Protein AF-A0A7L3C4M0-F1 (afdb_monomer)

Radius of gyration: 15.62 Å; Cα contacts (8 Å, |Δi|>4): 278; chains: 1; bounding box: 47×33×35 Å

Mean predicted aligned error: 4.64 Å

Secondary structure (DSSP, 8-state):
---TT---EEEE---GGGHHHHHHHHHHHHHH-HHHHHT-SEEEEETHHHHHHHHHHHT--HHHHHHHHHHHHHHHHSSTTGGGSTT--HHHHHHHHHHHHS-TTHHHHHTTTEEEEEE-TTT--EEEE---SSHHHHHHHHHHHH--TTTS-SSPPPSTT-

InterPro domains:
  IPR002641 Patatin-like phospholipase domain [PF01734] (10-157)
  IPR002641 Patatin-like phospholipase domain [PS51635] (10-162)
  IPR016035 Acyl transferase/acyl hydrolase/lysophospholipase [SSF52151] (7-158)
  IPR033562 Patatin-like phospholipase domain-containing protein [PTHR12406] (6-162)

Sequence (162 aa):
MFPPDSTWNISFAGCGFLGVYHIGVASCLQEHAPFLVANARKIYGASAGALAATALVSGACLVEAGVSIIEVSKEARKRFLGPLHPSFNLVKTIRMGLSKALPENGHEVAAGRLGISLTRVSDGENVILSDFNSKEELIQACVCSTFIPVYCGLIPPTLRGV

pLDDT: mean 89.41, std 8.88, range [55.75, 98.5]

Foldseek 3Di:
DDDPPDEAEAEFEADQLCLLVLLVVLVCCCPPPVVCLVRHQAYEYFASRLLSSLCSQLVFDSVLSSVLSVVLQCQQCVDPNRLLPPPNASLVSLLVSLVVGGDFCSQVSQASHYWYWAQDPVPRDIDTDRHDPGSVLSSLSNSRRNDDDSSNYPDGRDHPND

Organism: Pelecanoides urinatrix (NCBI:txid37079)

Nearest PDB structures (foldseek):
  6aun-assembly1_A  TM=6.733E-01  e=1.537E-02  Cricetulus griseus
  4akf-assembly1_A-2  TM=5.151E-01  e=2.712E-02  Legionella pneumophila
  2c2n-assembly1_A  TM=5.567E-01  e=4.148E-01  Homo sapiens
  8csr-assembly1_8  TM=5.315E-01  e=4.919E-01  Homo sapiens
  2c2n-assembly2_B  TM=6.045E-01  e=2.282E+00  Homo sapiens

Structure (mmCIF, N/CA/C/O backbone):
data_AF-A0A7L3C4M0-F1
#
_entry.id   AF-A0A7L3C4M0-F1
#
loop_
_atom_site.group_PDB
_atom_site.id
_atom_site.type_symbol
_atom_site.label_atom_id
_atom_site.label_alt_id
_atom_site.label_comp_id
_atom_site.label_asym_id
_atom_site.label_entity_id
_atom_site.label_seq_id
_atom_site.pdbx_PDB_ins_code
_atom_site.Cartn_x
_atom_site.Cartn_y
_atom_site.Cartn_z
_atom_site.occupancy
_atom_site.B_iso_or_e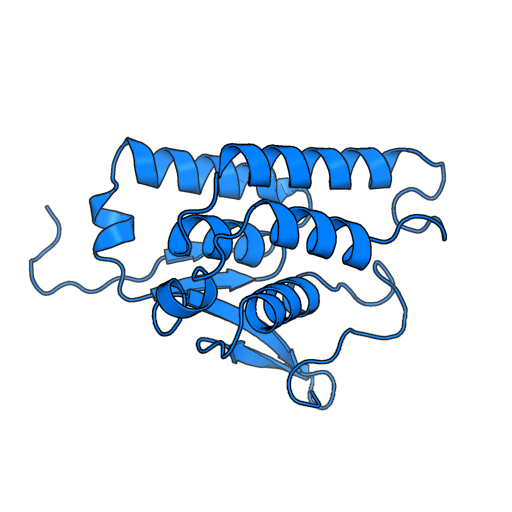quiv
_atom_site.auth_seq_id
_atom_site.auth_comp_id
_atom_site.auth_asym_id
_atom_site.auth_atom_id
_atom_site.pdbx_PDB_model_num
ATOM 1 N N . MET A 1 1 ? -24.872 10.060 10.301 1.00 57.75 1 MET A N 1
ATOM 2 C CA . MET A 1 1 ? -24.217 9.000 11.097 1.00 57.75 1 MET A CA 1
ATOM 3 C C . MET A 1 1 ? -24.504 7.683 10.395 1.00 57.75 1 MET A C 1
ATOM 5 O O . MET A 1 1 ? -25.654 7.482 10.025 1.00 57.75 1 MET A O 1
ATOM 9 N N . PHE A 1 2 ? -23.488 6.869 10.093 1.00 60.31 2 PHE A N 1
ATOM 10 C CA . PHE A 1 2 ? -23.701 5.571 9.437 1.00 60.31 2 PHE A CA 1
ATOM 11 C C . PHE A 1 2 ? -24.508 4.643 10.359 1.00 60.31 2 PHE A C 1
ATOM 13 O O . PHE A 1 2 ? -24.369 4.768 11.580 1.00 60.31 2 PHE A O 1
ATOM 20 N N . PRO A 1 3 ? -25.356 3.749 9.818 1.00 67.25 3 PRO A N 1
ATOM 21 C CA . PRO A 1 3 ? -26.058 2.756 10.624 1.00 67.25 3 PRO A CA 1
ATOM 22 C C . PRO A 1 3 ? -25.066 1.963 11.497 1.00 67.25 3 PRO A C 1
ATOM 24 O O . PRO A 1 3 ? -24.019 1.573 10.970 1.00 67.25 3 PRO A O 1
ATOM 27 N N . PRO A 1 4 ? -25.379 1.690 12.779 1.00 61.19 4 PRO A N 1
ATOM 28 C CA . PRO A 1 4 ? -24.495 0.967 13.704 1.00 61.19 4 PRO A CA 1
ATOM 29 C C . PRO A 1 4 ? -23.994 -0.387 13.179 1.00 61.19 4 PRO A C 1
ATOM 31 O O . PRO A 1 4 ? -22.887 -0.795 13.511 1.00 61.19 4 PRO A O 1
ATOM 34 N N . ASP A 1 5 ? -24.773 -1.034 12.307 1.00 71.62 5 ASP A N 1
ATOM 35 C CA . ASP A 1 5 ? -24.483 -2.365 11.757 1.00 71.62 5 ASP A CA 1
ATOM 36 C C . ASP A 1 5 ? -23.881 -2.330 10.341 1.00 71.62 5 ASP A C 1
ATOM 38 O O . ASP A 1 5 ? -23.607 -3.370 9.736 1.00 71.62 5 ASP A O 1
ATOM 42 N N . SER A 1 6 ? -23.688 -1.138 9.768 1.00 70.00 6 SER A N 1
ATOM 43 C CA . SER A 1 6 ? -23.091 -1.017 8.438 1.00 70.00 6 SER A CA 1
ATOM 44 C C . SER A 1 6 ? -21.578 -1.209 8.518 1.00 70.00 6 SER A C 1
ATOM 46 O O . SER A 1 6 ? -20.875 -0.475 9.205 1.00 70.00 6 SER A O 1
ATOM 48 N N . THR A 1 7 ? -21.067 -2.210 7.801 1.00 84.88 7 THR A N 1
ATOM 49 C CA . THR A 1 7 ? -19.623 -2.419 7.648 1.00 84.88 7 THR A CA 1
ATOM 50 C C . THR A 1 7 ? -19.171 -1.866 6.306 1.00 84.88 7 THR A C 1
ATOM 52 O O . THR A 1 7 ? -19.853 -2.027 5.293 1.00 84.88 7 THR A O 1
ATOM 55 N N . TRP A 1 8 ? -18.011 -1.217 6.282 1.00 94.25 8 TRP A N 1
ATOM 56 C CA . TRP A 1 8 ? -17.407 -0.723 5.050 1.00 94.25 8 TRP A CA 1
ATOM 57 C C . TRP A 1 8 ? -15.922 -1.048 4.998 1.00 94.25 8 TRP A C 1
ATOM 59 O O . TRP A 1 8 ? -15.284 -1.373 6.001 1.00 94.25 8 TRP A O 1
ATOM 69 N N . ASN A 1 9 ? -15.381 -0.943 3.791 1.00 96.19 9 ASN A N 1
ATOM 70 C CA . ASN A 1 9 ? -13.957 -1.023 3.530 1.00 96.19 9 ASN A CA 1
ATOM 71 C C . ASN A 1 9 ? -13.516 0.248 2.808 1.00 96.19 9 ASN A C 1
ATOM 73 O O . ASN A 1 9 ? -14.303 0.861 2.086 1.00 96.19 9 ASN A O 1
ATOM 77 N N . ILE A 1 10 ? -12.249 0.609 2.970 1.00 97.44 10 ILE A N 1
ATOM 78 C CA . ILE A 1 10 ? -11.604 1.669 2.190 1.00 97.44 10 ILE A CA 1
ATOM 79 C C . ILE A 1 10 ? -10.641 0.990 1.221 1.00 97.44 10 ILE A C 1
ATOM 81 O O . ILE A 1 10 ? -9.984 0.022 1.592 1.00 97.44 10 ILE A O 1
ATOM 85 N N . SER A 1 11 ? -10.556 1.460 -0.021 1.00 97.44 11 SER A N 1
ATOM 86 C CA . SER A 1 11 ? -9.610 0.922 -1.000 1.00 97.44 11 SER A CA 1
ATOM 87 C C . SER A 1 11 ? -8.891 2.050 -1.726 1.00 97.44 11 SER A C 1
ATOM 89 O O . SER A 1 11 ? -9.530 2.960 -2.256 1.00 97.44 11 SER A O 1
ATOM 91 N N . PHE A 1 12 ? -7.563 1.980 -1.747 1.00 97.69 12 PHE A N 1
ATOM 92 C CA . PHE A 1 12 ? -6.692 2.902 -2.465 1.00 97.69 12 PHE A CA 1
ATOM 93 C C . PHE A 1 12 ? -6.167 2.227 -3.737 1.00 97.69 12 PHE A C 1
ATOM 95 O O . PHE A 1 12 ? -5.423 1.246 -3.686 1.00 97.69 12 PHE A O 1
ATOM 102 N N . ALA A 1 13 ? -6.564 2.748 -4.896 1.00 97.00 13 ALA A N 1
ATOM 103 C CA . ALA A 1 13 ? -6.174 2.193 -6.186 1.00 97.00 13 ALA A CA 1
ATOM 104 C C . ALA A 1 13 ? -4.674 2.387 -6.491 1.00 97.00 13 ALA A C 1
ATOM 106 O O . ALA A 1 13 ? -3.974 3.193 -5.881 1.00 97.00 13 ALA A O 1
ATOM 107 N N . GLY A 1 14 ? -4.169 1.654 -7.484 1.00 94.75 14 GLY A N 1
ATOM 108 C CA . GLY A 1 14 ? -2.841 1.915 -8.033 1.00 94.75 14 GLY A CA 1
ATOM 109 C C . GLY A 1 14 ? -2.825 3.205 -8.851 1.00 94.75 14 GLY A C 1
ATOM 110 O O . GLY A 1 14 ? -3.689 3.409 -9.698 1.00 94.75 14 GLY A O 1
ATOM 111 N N . CYS A 1 15 ? -1.840 4.075 -8.613 1.00 92.31 15 CYS A N 1
ATOM 112 C CA . CYS A 1 15 ? -1.761 5.374 -9.296 1.00 92.31 15 CYS A CA 1
ATOM 113 C C . CYS A 1 15 ? -0.326 5.889 -9.546 1.00 92.31 15 CYS A C 1
ATOM 115 O O . CYS A 1 15 ? -0.131 7.039 -9.945 1.00 92.31 15 CYS A O 1
ATOM 117 N N . GLY A 1 16 ? 0.697 5.055 -9.325 1.00 89.06 16 GLY A N 1
ATOM 118 C CA . GLY A 1 16 ? 2.100 5.424 -9.538 1.00 89.06 16 GLY A CA 1
ATOM 119 C C . GLY A 1 16 ? 2.498 6.695 -8.776 1.00 89.06 16 GLY A C 1
ATOM 120 O O . GLY A 1 16 ? 2.274 6.814 -7.573 1.00 89.06 16 GLY A O 1
ATOM 121 N N . PHE A 1 17 ? 3.067 7.678 -9.475 1.00 84.88 17 PHE A N 1
ATOM 122 C CA . PHE A 1 17 ? 3.512 8.935 -8.858 1.00 84.88 17 PHE A CA 1
ATOM 123 C C . PHE A 1 17 ? 2.376 9.833 -8.347 1.00 84.88 17 PHE A C 1
ATOM 125 O O . PHE A 1 17 ? 2.637 10.748 -7.567 1.00 84.88 17 PHE A O 1
ATOM 132 N N . LEU A 1 18 ? 1.117 9.560 -8.714 1.00 88.25 18 LEU A N 1
ATOM 133 C CA . LEU A 1 18 ? -0.041 10.224 -8.107 1.00 88.25 18 LEU A CA 1
ATOM 134 C C . LEU A 1 18 ? -0.321 9.723 -6.682 1.00 88.25 18 LEU A C 1
ATOM 136 O O . LEU A 1 18 ? -1.274 10.1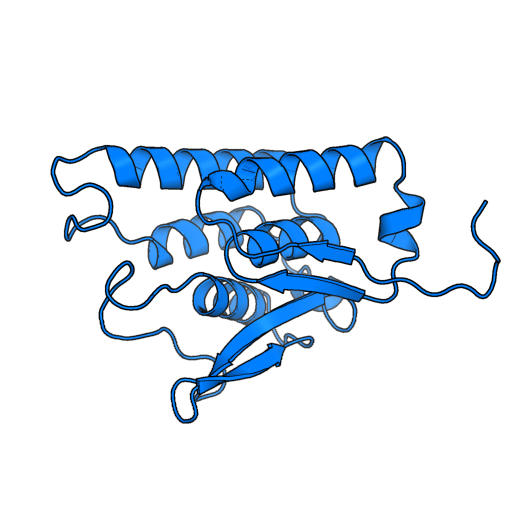80 -6.062 1.00 88.25 18 LEU A O 1
ATOM 140 N N . GLY A 1 19 ? 0.524 8.852 -6.115 1.00 89.56 19 GLY A N 1
ATOM 141 C CA . GLY A 1 19 ? 0.410 8.390 -4.729 1.00 89.56 19 GLY A CA 1
ATOM 142 C C . GLY A 1 19 ? 0.331 9.519 -3.696 1.00 89.56 19 GLY A C 1
ATOM 143 O O . GLY A 1 19 ? -0.304 9.347 -2.660 1.00 89.56 19 GLY A O 1
ATOM 144 N N . VAL A 1 20 ? 0.880 10.704 -3.996 1.00 90.50 20 VAL A N 1
ATOM 145 C CA . VAL A 1 20 ? 0.725 11.902 -3.150 1.00 90.50 20 VAL A CA 1
ATOM 146 C C . VAL A 1 20 ? -0.745 12.309 -2.972 1.00 90.50 20 VAL A C 1
ATOM 148 O O . VAL A 1 20 ? -1.127 12.778 -1.905 1.00 90.50 20 VAL A O 1
ATOM 151 N N . TYR A 1 21 ? -1.594 12.061 -3.974 1.00 93.50 21 TYR A N 1
ATOM 152 C CA . TYR A 1 21 ? -3.035 12.271 -3.869 1.00 93.50 21 TYR A CA 1
ATOM 153 C C . TYR A 1 21 ? -3.656 11.320 -2.840 1.00 93.50 21 TYR A C 1
ATOM 155 O O . TYR A 1 21 ? -4.444 11.754 -2.005 1.00 93.50 21 TYR A O 1
ATOM 163 N N . HIS A 1 22 ? -3.259 10.042 -2.833 1.00 95.69 22 HIS A N 1
ATOM 164 C CA . HIS A 1 22 ? -3.726 9.091 -1.820 1.00 95.69 22 HIS A CA 1
ATOM 165 C C . HIS A 1 22 ? -3.250 9.443 -0.413 1.00 95.69 22 HIS A C 1
ATOM 167 O O . HIS A 1 22 ? -4.027 9.278 0.523 1.00 95.69 22 HIS A O 1
ATOM 173 N N . ILE A 1 23 ? -2.038 9.985 -0.262 1.00 93.88 23 ILE A N 1
ATOM 174 C CA . ILE A 1 23 ? -1.582 10.536 1.021 1.00 93.88 23 ILE A CA 1
ATOM 175 C C . ILE A 1 23 ? -2.477 11.698 1.458 1.00 93.88 23 ILE A C 1
ATOM 177 O O . ILE A 1 23 ? -2.952 11.688 2.587 1.00 93.88 23 ILE A O 1
ATOM 181 N N . GLY A 1 24 ? -2.786 12.644 0.565 1.00 95.06 24 GLY A N 1
ATOM 182 C CA . GLY A 1 24 ? -3.698 13.750 0.875 1.00 95.06 24 GLY A CA 1
ATOM 183 C C . GLY A 1 24 ? -5.099 13.279 1.281 1.00 95.06 24 GLY A C 1
ATOM 184 O O . GLY A 1 24 ? -5.650 13.764 2.267 1.00 95.06 24 GLY A O 1
ATOM 185 N N . VAL A 1 25 ? -5.656 12.286 0.578 1.00 95.94 25 VAL A N 1
ATOM 186 C CA . VAL A 1 25 ? -6.941 11.662 0.942 1.00 95.94 25 VAL A CA 1
ATOM 187 C C . VAL A 1 25 ? -6.856 10.985 2.311 1.00 95.94 25 VAL A C 1
ATOM 189 O O . VAL A 1 25 ? -7.741 11.184 3.138 1.00 95.94 25 VAL A O 1
ATOM 192 N N . ALA A 1 26 ? -5.797 10.216 2.577 1.00 95.69 26 ALA A N 1
ATOM 193 C CA . ALA A 1 26 ? -5.593 9.549 3.860 1.00 95.69 26 ALA A CA 1
ATOM 194 C C . ALA A 1 26 ? -5.465 10.557 5.015 1.00 95.69 26 ALA A C 1
ATOM 196 O O . ALA A 1 26 ? -6.101 10.370 6.051 1.00 95.69 26 ALA A O 1
ATOM 197 N N . SER A 1 27 ? -4.718 11.648 4.820 1.00 94.50 27 SER A N 1
ATOM 198 C CA . SER A 1 27 ? -4.585 12.731 5.800 1.00 94.50 27 SER A CA 1
ATOM 199 C C . SER A 1 27 ? -5.924 13.417 6.064 1.00 94.50 27 SER A C 1
ATOM 201 O O . SER A 1 27 ? -6.311 13.562 7.217 1.00 94.50 27 SER A O 1
ATOM 203 N N . CYS A 1 28 ? -6.676 13.750 5.011 1.00 96.19 28 CYS A N 1
ATOM 204 C CA . CYS A 1 28 ? -8.008 14.348 5.121 1.00 96.19 28 CYS A CA 1
ATOM 205 C C . CYS A 1 28 ? -8.983 13.441 5.891 1.00 96.19 28 CYS A C 1
ATOM 207 O O . CYS A 1 28 ? -9.696 13.905 6.781 1.00 96.19 28 CYS A O 1
ATOM 209 N N . LEU A 1 29 ? -8.983 12.135 5.603 1.00 95.38 29 LEU A N 1
ATOM 210 C CA . LEU A 1 29 ? -9.794 11.165 6.340 1.00 95.38 29 LEU A CA 1
ATOM 211 C C . LEU A 1 29 ? -9.382 11.084 7.812 1.00 95.38 29 LEU A C 1
ATOM 213 O O . LEU A 1 29 ? -10.250 11.062 8.678 1.00 95.38 29 LEU A O 1
ATOM 217 N N . GLN A 1 30 ? -8.082 11.051 8.104 1.00 93.94 30 GLN A N 1
ATOM 218 C CA . GLN A 1 30 ? -7.579 10.974 9.474 1.00 93.94 30 GLN A CA 1
ATOM 219 C C . GLN A 1 30 ? -7.888 12.245 10.281 1.00 93.94 30 GLN A C 1
ATOM 221 O O . GLN A 1 30 ? -8.197 12.147 11.466 1.00 93.94 30 GLN A O 1
ATOM 226 N N . GLU A 1 31 ? -7.842 13.416 9.647 1.00 95.56 31 GLU A N 1
ATOM 227 C CA . GLU A 1 31 ? -8.088 14.708 10.293 1.00 95.56 31 GLU A CA 1
ATOM 228 C C . GLU A 1 31 ? -9.583 14.995 10.481 1.00 95.56 31 GLU A C 1
ATOM 230 O O . GLU A 1 31 ? -10.021 15.351 11.574 1.00 95.56 31 GLU A O 1
ATOM 235 N N . HIS A 1 32 ? -10.386 14.819 9.430 1.00 97.00 32 HIS A N 1
ATOM 236 C CA . HIS A 1 32 ? -11.777 15.279 9.422 1.00 97.00 32 HIS A CA 1
ATOM 237 C C . HIS A 1 32 ? -12.801 14.174 9.688 1.00 97.00 32 HIS A C 1
ATOM 239 O O . HIS A 1 32 ? -13.928 14.463 10.092 1.00 97.00 32 HIS A O 1
ATOM 245 N N . ALA A 1 33 ? -12.445 12.908 9.463 1.00 94.94 33 ALA A N 1
ATOM 246 C CA . ALA A 1 33 ? -13.354 11.780 9.651 1.00 94.94 33 ALA A CA 1
ATOM 247 C C . ALA A 1 33 ? -12.640 10.515 10.170 1.00 94.94 33 ALA A C 1
ATOM 249 O O . ALA A 1 33 ? -12.818 9.435 9.595 1.00 94.94 33 ALA A O 1
ATOM 250 N N . PRO A 1 34 ? -11.867 10.592 11.274 1.00 94.12 34 PRO A N 1
ATOM 251 C CA . PRO A 1 34 ? -11.059 9.467 11.760 1.00 94.12 34 PRO A CA 1
ATOM 252 C C . PRO A 1 34 ? -11.890 8.212 12.054 1.00 94.12 34 PRO A C 1
ATOM 254 O O . PRO A 1 34 ? -11.402 7.095 11.898 1.00 94.12 34 PRO A O 1
ATOM 257 N N . PHE A 1 35 ? -13.169 8.376 12.409 1.00 92.56 35 PHE A N 1
ATOM 258 C CA . PHE A 1 35 ? -14.106 7.272 12.623 1.00 92.56 35 PHE A CA 1
ATOM 259 C C . PHE A 1 35 ? -14.314 6.403 11.369 1.00 92.56 35 PHE A C 1
ATOM 261 O O . PHE A 1 35 ? -14.565 5.208 11.503 1.00 92.56 35 PHE A O 1
ATOM 268 N N . LEU A 1 36 ? -14.184 6.961 10.155 1.00 93.38 36 LEU A N 1
ATOM 269 C CA . LEU A 1 36 ? -14.277 6.191 8.909 1.00 93.38 36 LEU A CA 1
ATOM 270 C C . LEU A 1 36 ? -13.127 5.199 8.777 1.00 93.38 36 LEU A C 1
ATOM 272 O O . LEU A 1 36 ? -13.334 4.082 8.313 1.00 93.38 36 LEU A O 1
ATOM 276 N N . VAL A 1 37 ? -11.929 5.605 9.192 1.00 94.12 37 VAL A N 1
ATOM 277 C CA . VAL A 1 37 ? -10.7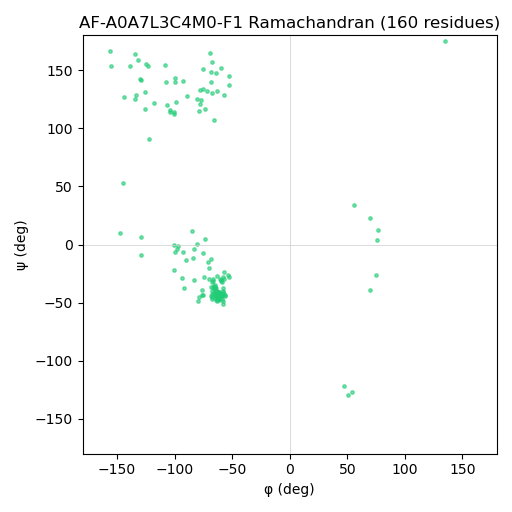18 4.779 9.154 1.00 94.12 37 VAL A CA 1
ATOM 278 C C . VAL A 1 37 ? -10.711 3.799 10.327 1.00 94.12 37 VAL A C 1
ATOM 280 O O . VAL A 1 37 ? -10.438 2.613 10.146 1.00 94.12 37 VAL A O 1
ATOM 283 N N . ALA A 1 38 ? -11.047 4.278 11.528 1.00 92.56 38 ALA A N 1
ATOM 284 C CA . ALA A 1 38 ? -11.066 3.474 12.745 1.00 92.56 38 ALA A CA 1
ATOM 285 C C . ALA A 1 38 ? -12.071 2.315 12.660 1.00 92.56 38 ALA A C 1
ATOM 287 O O . ALA A 1 38 ? -11.732 1.201 13.052 1.00 92.56 38 ALA A O 1
ATOM 288 N N . ASN A 1 39 ? -13.255 2.565 12.089 1.00 92.31 39 ASN A N 1
ATOM 289 C CA . ASN A 1 39 ? -14.342 1.585 12.015 1.00 92.31 39 ASN A CA 1
ATOM 290 C C . ASN A 1 39 ? -14.402 0.831 10.674 1.00 92.31 39 ASN A C 1
ATOM 292 O O . ASN A 1 39 ? -15.257 -0.037 10.503 1.00 92.31 39 ASN A O 1
ATOM 296 N N . ALA A 1 40 ? -13.514 1.131 9.716 1.00 94.56 40 ALA A N 1
ATOM 297 C CA . ALA A 1 40 ? -13.410 0.335 8.496 1.00 94.56 40 ALA A CA 1
ATOM 298 C C . ALA A 1 40 ? -12.985 -1.097 8.841 1.00 94.56 40 ALA A C 1
ATOM 300 O O . ALA A 1 40 ? -12.003 -1.311 9.557 1.00 94.56 40 ALA A O 1
ATOM 301 N N . ARG A 1 41 ? -13.691 -2.084 8.279 1.00 94.69 41 ARG A N 1
ATOM 302 C CA . ARG A 1 41 ? -13.385 -3.504 8.486 1.00 94.69 41 ARG A CA 1
ATOM 303 C C . ARG A 1 41 ? -12.006 -3.844 7.933 1.00 94.69 41 ARG A 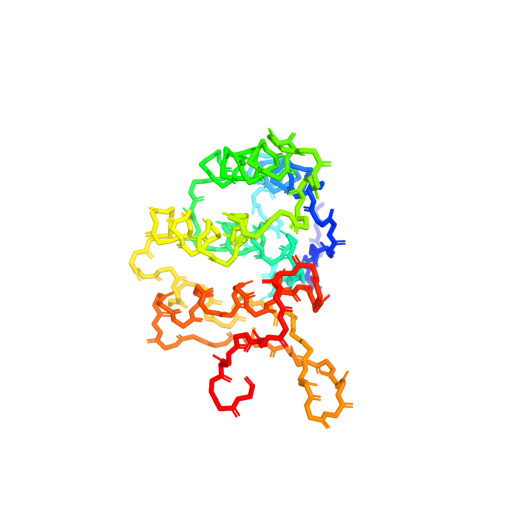C 1
ATOM 305 O O . ARG A 1 41 ? -11.215 -4.481 8.621 1.00 94.69 41 ARG A O 1
ATOM 312 N N . LYS A 1 42 ? -11.738 -3.426 6.694 1.00 96.75 42 LYS A N 1
ATOM 313 C CA . LYS A 1 42 ? -10.422 -3.501 6.065 1.00 96.75 42 LYS A CA 1
ATOM 314 C C . LYS A 1 42 ? -10.113 -2.241 5.270 1.00 96.75 42 LYS A C 1
ATOM 316 O O . LYS A 1 42 ? -11.005 -1.566 4.748 1.00 96.75 42 LYS A O 1
ATOM 321 N N . ILE A 1 43 ? -8.823 -1.969 5.146 1.00 98.31 43 ILE A N 1
ATOM 322 C CA . ILE A 1 43 ? -8.267 -0.952 4.266 1.00 98.31 43 ILE A CA 1
ATOM 323 C C . ILE A 1 43 ? -7.381 -1.675 3.259 1.00 98.31 43 ILE A C 1
ATOM 325 O O . ILE A 1 43 ? -6.462 -2.396 3.635 1.00 98.31 43 ILE A O 1
ATOM 329 N N . TYR A 1 44 ? -7.681 -1.512 1.978 1.00 98.50 44 TYR A N 1
ATOM 330 C CA . TYR A 1 44 ? -6.978 -2.175 0.890 1.00 98.50 44 TYR A CA 1
ATOM 331 C C . TYR A 1 44 ? -6.119 -1.195 0.105 1.00 98.50 44 TYR A C 1
ATOM 333 O O . TYR A 1 44 ? -6.432 -0.004 0.021 1.00 98.50 44 TYR A O 1
ATOM 341 N N . GLY A 1 45 ? -5.074 -1.711 -0.534 1.00 98.19 45 GLY A N 1
ATOM 342 C CA . GLY A 1 45 ? -4.308 -0.933 -1.491 1.00 98.19 45 GLY A CA 1
ATOM 343 C C . GLY A 1 45 ? -3.578 -1.771 -2.534 1.00 98.19 45 GLY A C 1
ATOM 344 O O . GLY A 1 45 ? -3.229 -2.928 -2.298 1.00 98.19 45 GLY A O 1
ATOM 345 N N . ALA A 1 46 ? -3.335 -1.160 -3.692 1.00 97.75 46 ALA A N 1
ATOM 346 C CA . ALA A 1 46 ? -2.511 -1.708 -4.767 1.00 97.75 46 ALA A CA 1
ATOM 347 C C . ALA A 1 46 ? -1.469 -0.672 -5.209 1.00 97.75 46 ALA A C 1
ATOM 349 O O . ALA A 1 46 ? -1.786 0.516 -5.298 1.00 97.75 46 ALA A O 1
ATOM 350 N N . SER A 1 47 ? -0.240 -1.091 -5.521 1.00 95.19 47 SER A N 1
ATOM 351 C CA . SER A 1 47 ? 0.832 -0.193 -5.972 1.00 95.19 47 SER A CA 1
ATOM 352 C C . SER A 1 47 ? 1.003 1.011 -5.026 1.00 95.19 47 SER A C 1
ATOM 354 O O . SER A 1 47 ? 1.090 0.834 -3.814 1.00 95.19 47 SER A O 1
ATOM 356 N N . ALA A 1 48 ? 1.035 2.246 -5.530 1.00 93.88 48 ALA A N 1
ATOM 357 C CA . ALA A 1 48 ? 1.116 3.447 -4.693 1.00 93.88 48 ALA A CA 1
ATOM 358 C C . ALA A 1 48 ? -0.028 3.562 -3.661 1.00 93.88 48 ALA A C 1
ATOM 360 O O . ALA A 1 48 ? 0.182 4.095 -2.572 1.00 93.88 48 ALA A O 1
ATOM 361 N N . GLY A 1 49 ? -1.212 3.017 -3.958 1.00 96.94 49 GLY A N 1
ATOM 362 C CA . GLY A 1 49 ? -2.310 2.912 -3.000 1.00 96.94 49 GLY A CA 1
ATOM 363 C C . GLY A 1 49 ? -2.013 1.952 -1.848 1.00 96.94 49 GLY A C 1
ATOM 364 O O . GLY A 1 49 ? -2.429 2.219 -0.726 1.00 96.94 49 GLY A O 1
ATOM 365 N N . ALA A 1 50 ? -1.228 0.891 -2.075 1.00 96.88 50 ALA A N 1
ATOM 366 C CA . ALA A 1 50 ? -0.751 0.019 -0.999 1.00 96.88 50 ALA A CA 1
ATOM 367 C C . ALA A 1 50 ? 0.161 0.780 -0.032 1.00 96.88 50 ALA A C 1
ATOM 369 O O . ALA A 1 50 ? 0.017 0.626 1.173 1.00 96.88 50 ALA A O 1
ATOM 370 N N . LEU A 1 51 ? 1.033 1.665 -0.529 1.00 95.31 51 LEU A N 1
ATOM 371 C CA . LEU A 1 51 ? 1.880 2.500 0.333 1.00 95.31 51 LEU A CA 1
ATOM 372 C C . LEU A 1 51 ? 1.045 3.433 1.224 1.00 95.31 51 LEU A C 1
ATOM 374 O O . LEU A 1 51 ? 1.312 3.543 2.419 1.00 95.31 51 LEU A O 1
ATOM 378 N N . ALA A 1 52 ? 0.015 4.068 0.657 1.00 95.69 52 ALA A N 1
ATOM 379 C CA . ALA A 1 52 ? -0.884 4.947 1.404 1.00 95.69 52 ALA A CA 1
ATOM 380 C C . ALA A 1 52 ? -1.739 4.178 2.425 1.00 95.69 52 ALA A C 1
ATOM 382 O O . ALA A 1 52 ? -1.831 4.591 3.579 1.00 95.69 52 ALA A O 1
ATOM 383 N N . ALA A 1 53 ? -2.317 3.041 2.024 1.00 97.25 53 ALA A N 1
ATOM 384 C CA . ALA A 1 53 ? -3.089 2.168 2.906 1.00 97.25 53 ALA A CA 1
ATOM 385 C C . ALA A 1 53 ? -2.235 1.651 4.071 1.00 97.25 53 ALA A C 1
ATOM 387 O O . ALA A 1 53 ? -2.660 1.718 5.222 1.00 97.25 53 ALA A O 1
ATOM 388 N N . THR A 1 54 ? -1.013 1.200 3.778 1.00 97.00 54 THR A N 1
ATOM 389 C CA . THR A 1 54 ? -0.042 0.761 4.780 1.00 97.00 54 THR A CA 1
ATOM 390 C C . THR A 1 54 ? 0.257 1.875 5.775 1.00 97.00 54 THR A C 1
ATOM 392 O O . THR A 1 54 ? 0.118 1.649 6.973 1.00 97.00 54 THR A O 1
ATOM 395 N N . ALA A 1 55 ? 0.595 3.080 5.302 1.00 95.44 55 ALA A N 1
ATOM 396 C CA . ALA A 1 55 ? 0.905 4.199 6.188 1.00 95.44 55 ALA A CA 1
ATOM 397 C C . ALA A 1 55 ? -0.291 4.594 7.073 1.00 95.44 55 ALA A C 1
ATOM 399 O O . ALA A 1 55 ? -0.122 4.831 8.269 1.00 95.44 55 ALA A O 1
ATOM 400 N N . LEU A 1 56 ? -1.500 4.600 6.500 1.00 96.00 56 LEU A N 1
ATOM 401 C CA . LEU A 1 56 ? -2.736 4.914 7.215 1.00 96.00 56 LEU A CA 1
ATOM 402 C C . LEU A 1 56 ? -3.062 3.876 8.301 1.00 96.00 56 LEU A C 1
ATOM 404 O O . LEU A 1 56 ? -3.448 4.252 9.405 1.00 96.00 56 LEU A O 1
ATOM 408 N N . VAL A 1 57 ? -2.913 2.580 8.004 1.00 96.44 57 VAL A N 1
ATOM 409 C CA . VAL A 1 57 ? -3.233 1.498 8.951 1.00 96.44 57 VAL A CA 1
ATOM 410 C C . VAL A 1 57 ? -2.169 1.364 10.034 1.00 96.44 57 VAL A C 1
ATOM 412 O O . VAL A 1 57 ? -2.514 1.206 11.202 1.00 96.44 57 VAL A O 1
ATOM 415 N N . SER A 1 58 ? -0.885 1.429 9.673 1.00 94.56 58 SER A N 1
ATOM 416 C CA . SER A 1 58 ? 0.214 1.216 10.620 1.00 94.56 58 SER A CA 1
ATOM 417 C C . SER A 1 58 ? 0.450 2.406 11.553 1.00 94.56 58 SER A C 1
ATOM 419 O O . SER A 1 58 ? 1.306 2.319 12.427 1.00 94.56 58 SER A O 1
ATOM 421 N N . GLY A 1 59 ? -0.227 3.538 11.331 1.00 90.4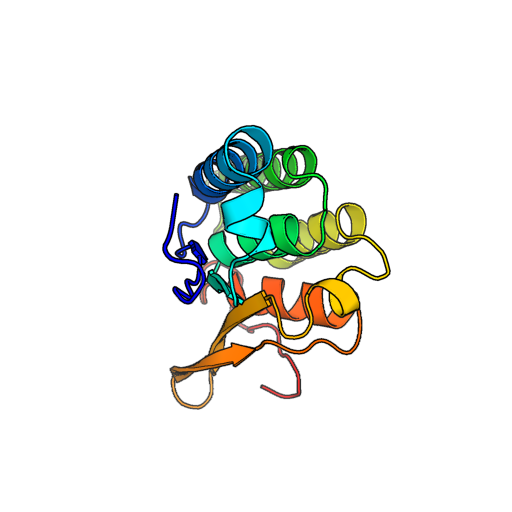4 59 GLY A N 1
ATOM 422 C CA . GLY A 1 59 ? 0.029 4.788 12.048 1.00 90.44 59 GLY A CA 1
ATOM 423 C C . GLY A 1 59 ? 1.373 5.433 11.694 1.00 90.44 59 GLY A C 1
ATOM 424 O O . GLY A 1 59 ? 1.907 6.203 12.488 1.00 90.44 59 GLY A O 1
ATOM 425 N N . ALA A 1 60 ? 1.939 5.115 10.524 1.00 91.62 60 ALA A N 1
ATOM 426 C CA . ALA A 1 60 ? 3.150 5.785 10.058 1.00 91.62 60 ALA A CA 1
ATOM 427 C C . ALA A 1 60 ? 2.861 7.258 9.738 1.00 91.62 60 ALA A C 1
ATOM 429 O O . ALA A 1 60 ? 1.731 7.641 9.422 1.00 91.62 60 ALA A O 1
ATOM 430 N N . CYS A 1 61 ? 3.898 8.094 9.767 1.00 87.50 61 CYS A N 1
ATOM 431 C CA . CYS A 1 61 ? 3.747 9.503 9.433 1.00 87.50 61 CYS A CA 1
ATOM 432 C C . CYS A 1 61 ? 3.369 9.671 7.949 1.00 87.50 61 CYS A C 1
ATOM 434 O O . CYS A 1 61 ? 4.202 9.505 7.055 1.00 87.50 61 CYS A O 1
ATOM 436 N N . LEU A 1 62 ? 2.111 10.041 7.681 1.00 85.12 62 LEU A N 1
ATOM 437 C CA . LEU A 1 62 ? 1.613 10.286 6.322 1.00 85.12 62 LEU A CA 1
ATOM 438 C C . LEU A 1 62 ? 2.408 11.389 5.606 1.00 85.12 62 LEU A C 1
ATOM 440 O O . LEU A 1 62 ? 2.618 11.307 4.397 1.00 85.12 62 LEU A O 1
ATOM 444 N N . VAL A 1 63 ? 2.917 12.381 6.345 1.00 84.56 63 VAL A N 1
ATOM 445 C CA . VAL A 1 63 ? 3.783 13.434 5.792 1.00 84.56 63 VAL A CA 1
ATOM 446 C C . VAL A 1 63 ? 5.096 12.845 5.279 1.00 84.56 63 VAL A C 1
ATOM 448 O O . VAL A 1 63 ? 5.480 13.116 4.143 1.00 84.56 63 VAL A O 1
ATOM 451 N N . GLU A 1 64 ? 5.766 11.995 6.061 1.00 83.75 64 GLU A N 1
ATOM 452 C CA . GLU A 1 64 ? 7.009 11.339 5.631 1.00 83.75 64 GLU A CA 1
ATOM 453 C C . GLU A 1 64 ? 6.780 10.392 4.448 1.00 83.75 64 GLU A C 1
ATOM 455 O O . GLU A 1 64 ? 7.599 10.336 3.524 1.00 83.75 64 GLU A O 1
ATOM 460 N N . ALA A 1 65 ? 5.639 9.697 4.424 1.00 81.19 65 ALA A N 1
ATOM 461 C CA . ALA A 1 65 ? 5.230 8.890 3.279 1.00 81.19 65 ALA A CA 1
ATOM 462 C C . ALA A 1 65 ? 5.029 9.758 2.019 1.00 81.19 65 ALA A C 1
ATOM 464 O O . ALA A 1 65 ? 5.513 9.410 0.940 1.00 81.19 65 ALA A O 1
ATOM 465 N N . GLY A 1 66 ? 4.392 10.926 2.156 1.00 82.31 66 GLY A N 1
ATOM 466 C CA . GLY A 1 66 ? 4.240 11.906 1.078 1.00 82.31 66 GLY A CA 1
ATOM 467 C C . GLY A 1 66 ? 5.578 12.433 0.555 1.00 82.31 66 GLY A C 1
ATOM 468 O O . GLY A 1 66 ? 5.802 12.446 -0.658 1.00 82.31 66 GLY A O 1
ATOM 469 N N . VAL A 1 67 ? 6.499 12.799 1.454 1.00 83.94 67 VAL A N 1
ATOM 470 C CA . VAL A 1 67 ? 7.865 13.221 1.091 1.00 83.94 67 VAL A CA 1
ATOM 471 C C . VAL A 1 67 ? 8.584 12.109 0.329 1.00 83.94 67 VAL A C 1
ATOM 473 O O . VAL A 1 67 ? 9.147 12.374 -0.733 1.00 83.94 67 VAL A O 1
ATOM 476 N N . SER A 1 68 ? 8.482 10.863 0.793 1.00 81.06 68 SER A N 1
ATOM 477 C CA . SER A 1 68 ? 9.098 9.706 0.131 1.00 81.06 68 SER A CA 1
ATOM 478 C C . SER A 1 68 ? 8.589 9.528 -1.308 1.00 81.06 68 SER A C 1
ATOM 480 O O . SER A 1 68 ? 9.379 9.318 -2.227 1.00 81.06 68 SER A O 1
ATOM 482 N N . ILE A 1 69 ? 7.281 9.684 -1.555 1.00 81.38 69 ILE A N 1
ATOM 483 C CA . ILE A 1 69 ? 6.703 9.612 -2.914 1.00 81.38 69 ILE A CA 1
ATOM 484 C C . ILE A 1 69 ? 7.232 10.747 -3.806 1.00 81.38 69 ILE A C 1
ATOM 486 O O . ILE A 1 69 ? 7.537 10.539 -4.989 1.00 81.38 69 ILE A O 1
ATOM 490 N N . ILE A 1 70 ? 7.376 11.952 -3.251 1.00 84.06 70 ILE A N 1
ATOM 491 C CA . ILE A 1 70 ? 7.938 13.104 -3.968 1.00 84.06 70 ILE A CA 1
ATOM 492 C C . ILE A 1 70 ? 9.414 12.860 -4.311 1.00 84.06 70 ILE A C 1
ATOM 494 O O . ILE A 1 70 ? 9.833 13.166 -5.429 1.00 84.06 70 ILE A O 1
ATOM 498 N N . GLU A 1 71 ? 10.199 12.293 -3.397 1.00 82.62 71 GLU A N 1
ATOM 499 C CA . GLU A 1 71 ? 11.606 11.940 -3.625 1.00 82.62 71 GLU A CA 1
ATOM 500 C C . GLU A 1 71 ? 11.759 10.885 -4.722 1.00 82.62 71 GLU A C 1
ATOM 502 O O . GLU A 1 71 ? 12.543 11.085 -5.653 1.00 82.62 71 GLU A O 1
ATOM 507 N N . VAL A 1 72 ? 10.948 9.822 -4.686 1.00 81.31 72 VAL A N 1
ATOM 508 C CA . VAL A 1 72 ? 10.895 8.808 -5.752 1.00 81.31 72 VAL A CA 1
ATOM 509 C C . VAL A 1 72 ? 10.594 9.470 -7.103 1.00 81.31 72 VAL A C 1
ATOM 511 O O . VAL A 1 72 ? 11.261 9.190 -8.099 1.00 81.31 72 VAL A O 1
ATOM 514 N N . SER A 1 73 ? 9.634 10.399 -7.135 1.00 83.19 73 SER A N 1
ATOM 515 C CA . SER A 1 73 ? 9.271 11.148 -8.345 1.00 83.19 73 SER A CA 1
ATOM 516 C C . SER A 1 73 ? 10.404 12.048 -8.849 1.00 83.19 73 SER A C 1
ATOM 518 O O . SER A 1 73 ? 10.586 12.203 -10.057 1.00 83.19 73 SER A O 1
ATOM 520 N N . LYS A 1 74 ? 11.164 12.673 -7.943 1.00 83.12 74 LYS A N 1
ATOM 521 C CA . LYS A 1 74 ? 12.326 13.502 -8.293 1.00 83.12 74 LYS A CA 1
ATOM 522 C C . LYS A 1 74 ? 13.451 12.650 -8.872 1.00 83.12 74 LYS A C 1
ATOM 524 O O . LYS A 1 74 ? 13.977 13.008 -9.922 1.00 83.12 74 LYS A O 1
ATOM 529 N N . GLU A 1 75 ? 13.779 11.524 -8.242 1.00 81.00 75 GLU A N 1
ATOM 530 C CA . GLU A 1 75 ? 14.845 10.642 -8.729 1.00 81.00 75 GLU A CA 1
ATOM 531 C C . GLU A 1 75 ? 14.473 10.019 -10.084 1.00 81.00 75 GLU A C 1
ATOM 533 O O . GLU A 1 75 ? 15.310 9.980 -10.985 1.00 81.00 75 GLU A O 1
ATOM 538 N N . ALA A 1 76 ? 13.199 9.660 -10.284 1.00 80.62 76 ALA A N 1
ATOM 539 C CA . ALA A 1 76 ? 12.692 9.177 -11.568 1.00 80.62 76 ALA A CA 1
ATOM 540 C C . ALA A 1 76 ? 12.783 10.218 -12.697 1.00 80.62 76 ALA A C 1
ATOM 542 O O . ALA A 1 76 ? 12.875 9.843 -13.857 1.00 80.62 76 ALA A O 1
ATOM 543 N N . ARG A 1 77 ? 12.756 11.523 -12.394 1.00 82.69 77 ARG A N 1
ATOM 544 C CA . ARG A 1 77 ? 12.831 12.606 -13.400 1.00 82.69 77 ARG A CA 1
ATOM 545 C C . ARG A 1 77 ? 14.230 13.193 -13.581 1.00 82.69 77 ARG A C 1
ATOM 547 O O . ARG A 1 77 ? 14.424 14.062 -14.422 1.00 82.69 77 ARG A O 1
ATOM 554 N N . LYS A 1 78 ? 15.210 12.751 -12.794 1.00 82.69 78 LYS A N 1
ATOM 555 C CA . LYS A 1 78 ? 16.539 13.376 -12.712 1.00 82.69 78 LYS A CA 1
ATOM 556 C C . LYS A 1 78 ? 17.400 13.187 -13.965 1.00 82.69 78 LYS A C 1
ATOM 558 O O . LYS A 1 78 ? 18.385 13.898 -14.137 1.00 82.69 78 LYS A O 1
ATOM 563 N N . ARG A 1 79 ? 17.092 12.198 -14.807 1.00 79.62 79 ARG A N 1
ATOM 564 C CA . ARG A 1 79 ? 17.952 11.757 -15.917 1.00 79.62 79 ARG A CA 1
ATOM 565 C C . ARG A 1 79 ? 17.152 11.644 -17.210 1.00 79.62 79 ARG A C 1
ATOM 567 O O . ARG A 1 79 ? 15.943 11.475 -17.164 1.00 79.62 79 ARG A O 1
ATOM 574 N N . PHE A 1 80 ? 17.835 11.693 -18.355 1.00 76.94 80 PHE A N 1
ATOM 575 C CA . PHE A 1 80 ? 17.209 11.701 -19.687 1.00 76.94 80 PHE A CA 1
ATOM 576 C C . PHE A 1 80 ? 16.303 10.486 -19.958 1.00 76.94 80 PHE A C 1
ATOM 578 O O . PHE A 1 80 ? 15.212 10.641 -20.490 1.00 76.94 80 PHE A O 1
ATOM 585 N N . LEU A 1 81 ? 16.713 9.289 -19.522 1.00 77.12 81 LEU A N 1
ATOM 586 C CA . LEU A 1 81 ? 15.892 8.067 -19.605 1.00 77.12 81 LEU A CA 1
ATOM 587 C C . LEU A 1 81 ? 14.845 7.964 -18.482 1.00 77.12 81 LEU A C 1
ATOM 589 O O . LEU A 1 81 ? 14.113 6.980 -18.390 1.00 77.12 81 LEU A O 1
ATOM 593 N N . GLY A 1 82 ? 14.807 8.960 -17.599 1.00 79.56 82 GLY A N 1
A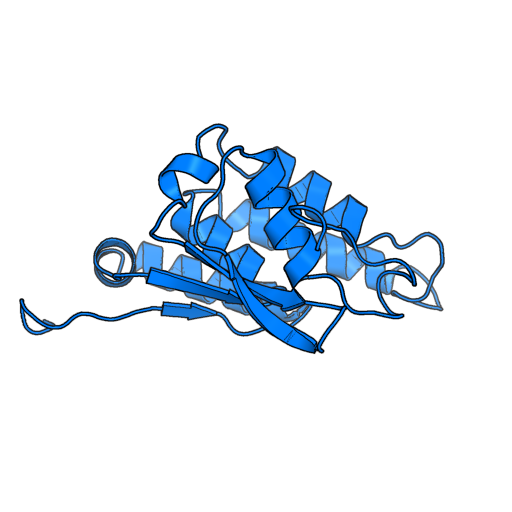TOM 594 C CA . GLY A 1 82 ? 13.956 9.025 -16.427 1.00 79.56 82 GLY A CA 1
ATOM 595 C C . GLY A 1 82 ? 13.977 7.727 -15.608 1.00 79.56 82 GLY A C 1
ATOM 596 O O . GLY A 1 82 ? 15.055 7.289 -15.196 1.00 79.56 82 GLY A O 1
ATOM 597 N N . PRO A 1 83 ? 12.820 7.083 -15.392 1.00 72.00 83 PRO A N 1
ATOM 598 C CA . PRO A 1 83 ? 12.719 5.849 -14.619 1.00 72.00 83 PRO A CA 1
ATOM 599 C C . PRO A 1 83 ? 13.307 4.620 -15.324 1.00 72.00 83 PRO A C 1
ATOM 601 O O . PRO A 1 83 ? 13.558 3.618 -14.667 1.00 72.00 83 PRO A O 1
ATOM 604 N N . LEU A 1 84 ? 13.569 4.690 -16.634 1.00 73.50 84 LEU A N 1
ATOM 605 C CA . LEU A 1 84 ? 14.261 3.631 -17.380 1.00 73.50 84 LEU A CA 1
ATOM 606 C C . LEU A 1 84 ? 15.786 3.734 -17.241 1.00 73.50 84 LEU A C 1
ATOM 608 O O . LEU A 1 84 ? 16.525 2.905 -17.771 1.00 73.50 84 LEU A O 1
ATOM 612 N N . HIS A 1 85 ? 16.286 4.768 -16.558 1.00 76.69 85 HIS A N 1
ATOM 613 C CA . HIS A 1 85 ? 17.712 4.917 -16.334 1.00 76.69 85 HIS A CA 1
ATOM 614 C C . HIS A 1 85 ? 18.232 3.803 -15.395 1.00 76.69 85 HIS A C 1
ATOM 616 O O . HIS A 1 85 ? 17.708 3.673 -14.291 1.00 76.69 85 HIS A O 1
ATOM 622 N N . PRO A 1 86 ? 19.324 3.078 -15.724 1.00 72.56 86 PRO A N 1
ATOM 623 C CA . PRO A 1 86 ? 19.801 1.916 -14.950 1.00 72.56 86 PRO A CA 1
ATOM 624 C C . PRO A 1 86 ? 20.115 2.169 -13.466 1.00 72.56 86 PRO A C 1
ATOM 626 O O . PRO A 1 86 ? 20.137 1.251 -12.655 1.00 72.56 86 PRO A O 1
ATOM 629 N N . SER A 1 87 ? 20.400 3.418 -13.097 1.00 76.56 87 SER A N 1
ATOM 630 C CA . SER A 1 87 ? 20.650 3.813 -11.704 1.00 76.56 87 SER A CA 1
ATOM 631 C C . SER A 1 87 ? 19.383 4.104 -10.894 1.00 76.56 87 SER A C 1
ATOM 633 O O . SER A 1 87 ? 19.489 4.330 -9.689 1.00 76.56 87 SER A O 1
ATOM 635 N N . PHE A 1 88 ? 18.218 4.219 -11.538 1.00 78.06 88 PHE A N 1
ATOM 636 C CA . PHE A 1 88 ? 16.953 4.400 -10.841 1.00 78.06 88 PHE A CA 1
ATOM 637 C C . PHE A 1 88 ? 16.512 3.040 -10.310 1.00 78.06 88 PHE A C 1
ATOM 639 O O . PHE A 1 88 ? 16.249 2.115 -11.070 1.00 78.06 88 PHE A O 1
ATOM 646 N N . ASN A 1 89 ? 16.459 2.907 -8.988 1.00 82.69 89 ASN A N 1
ATOM 647 C CA . ASN A 1 89 ? 16.049 1.669 -8.344 1.00 82.69 89 ASN A CA 1
ATOM 648 C C . ASN A 1 89 ? 14.852 1.949 -7.437 1.00 82.69 89 ASN A C 1
ATOM 650 O O . ASN A 1 89 ? 15.011 2.283 -6.261 1.00 82.69 89 ASN A O 1
ATOM 654 N N . LEU A 1 90 ? 13.651 1.818 -8.008 1.00 82.12 90 LEU A N 1
ATOM 655 C CA . LEU A 1 90 ? 12.398 2.059 -7.294 1.00 82.12 90 LEU A CA 1
ATOM 656 C C . LEU A 1 90 ? 12.284 1.185 -6.040 1.00 82.12 90 LEU A C 1
ATOM 658 O O . LEU A 1 90 ? 11.921 1.679 -4.975 1.00 82.12 90 LEU A O 1
ATOM 662 N N . VAL A 1 91 ? 12.650 -0.094 -6.158 1.00 86.25 91 VAL A N 1
ATOM 663 C CA . VAL A 1 91 ? 12.588 -1.071 -5.063 1.00 86.25 91 VAL A CA 1
ATOM 664 C C . VAL A 1 91 ? 13.431 -0.616 -3.873 1.00 86.25 91 VAL A C 1
ATOM 666 O O . VAL A 1 91 ? 12.958 -0.634 -2.736 1.00 86.25 91 VAL A O 1
ATOM 669 N N . LYS A 1 92 ? 14.667 -0.171 -4.123 1.00 87.06 92 LYS A N 1
ATOM 670 C CA . LYS A 1 92 ? 15.567 0.336 -3.082 1.00 87.06 92 LYS A CA 1
ATOM 671 C C . LYS A 1 92 ? 14.987 1.577 -2.409 1.00 87.06 92 LYS A C 1
ATOM 673 O O . LYS A 1 92 ? 15.004 1.654 -1.182 1.00 87.06 92 LYS A O 1
ATOM 678 N N . THR A 1 93 ? 14.464 2.522 -3.189 1.00 85.00 93 THR A N 1
ATOM 679 C CA . THR A 1 93 ? 13.905 3.770 -2.653 1.00 85.00 93 THR A CA 1
ATOM 680 C C . THR A 1 93 ? 12.666 3.512 -1.795 1.00 85.00 93 THR A C 1
ATOM 682 O O . THR A 1 93 ? 12.594 4.012 -0.675 1.00 85.00 93 THR A O 1
ATOM 685 N N . ILE A 1 94 ? 11.729 2.679 -2.267 1.00 87.00 94 ILE A N 1
ATOM 686 C CA . ILE A 1 94 ? 10.520 2.314 -1.510 1.00 87.00 94 ILE A CA 1
ATOM 687 C C . ILE A 1 94 ? 10.889 1.589 -0.217 1.00 87.00 94 ILE A C 1
ATOM 689 O O . ILE A 1 94 ? 10.393 1.954 0.847 1.00 87.00 94 ILE A O 1
ATOM 693 N N . ARG A 1 95 ? 11.788 0.597 -0.286 1.00 90.81 95 ARG A N 1
ATOM 694 C CA . ARG A 1 95 ? 12.222 -0.154 0.899 1.00 90.81 95 ARG A CA 1
ATOM 695 C C . ARG A 1 95 ? 12.821 0.772 1.953 1.00 90.81 95 ARG A C 1
ATOM 697 O O . ARG A 1 95 ? 12.419 0.704 3.105 1.00 90.81 95 ARG A O 1
ATOM 704 N N . MET A 1 96 ? 13.731 1.661 1.555 1.00 88.50 96 MET A N 1
ATOM 705 C CA . MET A 1 96 ? 14.371 2.611 2.467 1.00 88.50 96 MET A CA 1
ATOM 706 C C . MET A 1 96 ? 13.356 3.561 3.118 1.00 88.50 96 MET A C 1
ATOM 708 O O . MET A 1 96 ? 13.411 3.767 4.330 1.00 88.50 96 MET A O 1
ATOM 712 N N . GLY A 1 97 ? 12.414 4.102 2.336 1.00 87.31 97 GLY A N 1
ATOM 713 C CA . GLY A 1 97 ? 11.359 4.976 2.853 1.00 87.31 97 GLY A CA 1
ATOM 714 C C . GLY A 1 97 ? 10.459 4.266 3.866 1.00 87.31 97 GLY A C 1
ATOM 715 O O . GLY A 1 97 ? 10.254 4.768 4.969 1.00 87.31 97 GLY A O 1
ATOM 716 N N . LEU A 1 98 ? 9.987 3.058 3.540 1.00 91.00 98 LEU A N 1
ATOM 717 C CA . LEU A 1 98 ? 9.131 2.278 4.437 1.00 91.00 98 LEU A CA 1
ATOM 718 C C . LEU A 1 98 ? 9.869 1.804 5.694 1.00 91.00 98 LEU A C 1
ATOM 720 O O . LEU A 1 98 ? 9.304 1.877 6.780 1.00 91.00 98 LEU A O 1
ATOM 724 N N . SER A 1 99 ? 11.127 1.368 5.582 1.00 91.75 99 SER A N 1
ATOM 725 C CA . SER A 1 99 ? 11.938 0.980 6.745 1.00 91.75 99 SER A CA 1
ATOM 726 C C . SER A 1 99 ? 12.076 2.118 7.757 1.00 91.75 99 SER A C 1
ATOM 728 O O . SER A 1 99 ? 12.051 1.855 8.960 1.00 91.75 99 SER A O 1
ATOM 730 N N . LYS A 1 100 ? 12.196 3.364 7.276 1.00 89.50 100 LYS A N 1
ATOM 731 C CA . LYS A 1 100 ? 12.287 4.562 8.117 1.00 89.50 100 LYS A CA 1
ATOM 732 C C . LYS A 1 100 ? 10.933 4.973 8.706 1.00 89.50 100 LYS A C 1
ATOM 734 O O . LYS A 1 100 ? 10.880 5.323 9.877 1.00 89.50 100 LYS A O 1
ATOM 739 N N . ALA A 1 101 ? 9.870 4.945 7.902 1.00 89.50 101 ALA A N 1
ATOM 740 C CA . ALA A 1 101 ? 8.568 5.494 8.285 1.00 89.50 101 ALA A CA 1
ATOM 741 C C . ALA A 1 101 ? 7.705 4.530 9.119 1.00 89.50 101 ALA A C 1
ATOM 743 O O . ALA A 1 101 ? 6.879 4.975 9.915 1.00 89.50 101 ALA A O 1
ATOM 744 N N . LEU A 1 102 ? 7.841 3.215 8.913 1.00 93.12 102 LEU A N 1
ATOM 745 C CA . LEU A 1 102 ? 7.005 2.229 9.594 1.00 93.12 102 LEU A CA 1
ATOM 746 C C . LEU A 1 102 ? 7.427 2.038 11.057 1.00 93.12 102 LEU A C 1
ATOM 748 O O . LEU A 1 102 ? 8.610 1.791 11.313 1.00 93.12 102 LEU A O 1
ATOM 752 N N . PRO A 1 103 ? 6.471 2.026 12.002 1.00 94.38 103 PRO A N 1
ATOM 753 C CA . PRO A 1 103 ? 6.722 1.555 13.360 1.00 94.38 103 PRO A CA 1
ATOM 754 C C . PRO A 1 103 ? 7.185 0.093 13.369 1.00 94.38 103 PRO A C 1
ATOM 756 O O . PRO A 1 103 ? 6.794 -0.688 12.500 1.00 94.38 103 PRO A O 1
ATOM 759 N N . GLU A 1 104 ? 7.971 -0.300 14.373 1.00 95.62 104 GLU A N 1
ATOM 760 C CA . GLU A 1 104 ? 8.462 -1.683 14.518 1.00 95.62 104 GLU A CA 1
ATOM 761 C C . GLU A 1 104 ? 7.315 -2.706 14.582 1.00 95.62 104 GLU A C 1
ATOM 763 O O . GLU A 1 104 ? 7.317 -3.706 13.863 1.00 95.62 104 GLU A O 1
ATOM 768 N N . ASN A 1 105 ? 6.256 -2.395 15.331 1.00 96.31 105 ASN A N 1
ATOM 769 C CA . ASN A 1 105 ? 5.042 -3.210 15.427 1.00 96.31 105 ASN A CA 1
ATOM 770 C C . ASN A 1 105 ? 4.017 -2.931 14.307 1.00 96.31 105 ASN A C 1
ATOM 772 O O . ASN A 1 105 ? 2.871 -3.373 14.388 1.00 96.31 105 ASN A O 1
ATOM 776 N N . GLY A 1 106 ? 4.387 -2.194 13.252 1.00 96.06 106 GLY A N 1
ATOM 777 C CA . GLY A 1 106 ? 3.450 -1.793 12.196 1.00 96.06 106 GLY A CA 1
ATOM 778 C C . GLY A 1 106 ? 2.795 -2.980 11.476 1.00 96.06 106 GLY A C 1
ATOM 779 O O . GLY A 1 106 ? 1.645 -2.889 11.055 1.00 96.06 106 GLY A O 1
ATOM 780 N N . HIS A 1 107 ? 3.502 -4.107 11.385 1.00 97.06 107 HIS A N 1
ATOM 781 C CA . HIS A 1 107 ? 3.004 -5.359 10.815 1.00 97.06 107 HIS A CA 1
ATOM 782 C C . HIS A 1 107 ? 1.910 -6.018 11.670 1.00 97.06 107 HIS A C 1
ATOM 784 O O . HIS A 1 107 ? 0.937 -6.525 11.117 1.00 97.06 107 HIS A O 1
ATOM 790 N N . GLU A 1 108 ? 2.016 -5.933 12.998 1.00 97.50 108 GLU A N 1
ATOM 791 C CA . GLU A 1 108 ? 1.012 -6.444 13.940 1.00 97.50 108 GLU A CA 1
ATOM 792 C C . GLU A 1 108 ? -0.277 -5.621 13.860 1.00 97.50 108 GLU A C 1
ATOM 794 O O . GLU A 1 108 ? -1.370 -6.175 13.776 1.00 97.50 108 GLU A O 1
ATOM 799 N N . VAL A 1 109 ? -0.151 -4.288 13.811 1.00 95.94 109 VAL A N 1
ATOM 800 C CA . VAL A 1 109 ? -1.298 -3.371 13.671 1.00 95.94 109 VAL A CA 1
ATOM 801 C C . VAL A 1 109 ? -1.989 -3.547 12.314 1.00 95.94 109 VAL A C 1
ATOM 803 O O . VAL A 1 109 ? -3.214 -3.433 12.208 1.00 95.94 109 VAL A O 1
ATOM 806 N N . ALA A 1 110 ? -1.206 -3.825 11.269 1.00 96.94 110 ALA A N 1
ATOM 807 C CA . ALA A 1 110 ? -1.707 -4.054 9.922 1.00 96.94 110 ALA A CA 1
ATOM 808 C C . ALA A 1 110 ? -2.381 -5.421 9.745 1.00 96.94 110 ALA A C 1
ATOM 810 O O . ALA A 1 110 ? -3.273 -5.541 8.900 1.00 96.94 110 ALA A O 1
ATOM 811 N N . ALA A 1 111 ? -1.993 -6.438 10.516 1.00 96.06 111 ALA A N 1
ATOM 812 C CA . ALA A 1 111 ? -2.519 -7.790 10.374 1.00 96.06 111 ALA A CA 1
ATOM 813 C C . ALA A 1 111 ? -4.055 -7.823 10.510 1.00 96.06 111 ALA A C 1
ATOM 815 O O . ALA A 1 111 ? -4.655 -7.256 11.423 1.00 96.06 111 ALA A O 1
ATOM 816 N N . GLY A 1 112 ? -4.721 -8.451 9.543 1.00 95.12 112 GLY A N 1
ATOM 817 C CA . GLY A 1 112 ? -6.178 -8.554 9.449 1.00 95.12 112 GLY A CA 1
ATOM 818 C C . GLY A 1 112 ? -6.898 -7.273 9.003 1.00 95.12 112 GLY A C 1
ATOM 819 O O . GLY A 1 112 ? -7.968 -7.382 8.394 1.00 95.12 112 GLY A O 1
ATOM 820 N N . ARG A 1 113 ? -6.319 -6.086 9.241 1.00 96.81 113 ARG A N 1
ATOM 821 C CA . ARG A 1 113 ? -6.893 -4.774 8.881 1.00 96.81 113 ARG A CA 1
ATOM 822 C C . ARG A 1 113 ? -6.459 -4.270 7.509 1.00 96.81 113 ARG A C 1
ATOM 824 O O . ARG A 1 113 ? -7.263 -3.658 6.810 1.00 96.81 113 ARG A O 1
ATOM 831 N N . LEU A 1 114 ? -5.212 -4.507 7.124 1.00 98.50 114 LEU A N 1
ATOM 832 C CA . LEU A 1 114 ? -4.654 -4.120 5.833 1.00 98.50 114 LEU A CA 1
ATOM 833 C C . LEU A 1 114 ? -4.804 -5.268 4.832 1.00 98.50 114 LEU A C 1
ATOM 835 O O . LEU A 1 114 ? -4.602 -6.429 5.179 1.00 98.50 114 LEU A O 1
ATOM 839 N N . GLY A 1 115 ? -5.130 -4.952 3.581 1.00 98.38 115 GLY A N 1
ATOM 840 C CA . GLY A 1 115 ? -5.036 -5.888 2.463 1.00 98.38 115 GLY A CA 1
ATOM 841 C C . GLY A 1 115 ? -4.195 -5.312 1.329 1.00 98.38 115 GLY A C 1
ATOM 842 O O . GLY A 1 115 ? -4.575 -4.311 0.723 1.00 98.38 115 GLY A O 1
ATOM 843 N N . ILE A 1 116 ? -3.068 -5.946 1.018 1.00 98.44 116 ILE A N 1
ATOM 844 C CA . ILE A 1 116 ? -2.194 -5.546 -0.086 1.00 98.44 116 ILE A CA 1
ATOM 845 C C . ILE A 1 116 ? -2.476 -6.433 -1.291 1.00 98.44 116 ILE A C 1
ATOM 847 O O . ILE A 1 116 ? -2.352 -7.655 -1.223 1.00 98.44 116 ILE A O 1
ATOM 851 N N . SER A 1 117 ? -2.840 -5.796 -2.397 1.00 97.81 117 SER A N 1
ATOM 852 C CA . SER A 1 117 ? -3.080 -6.455 -3.673 1.00 97.81 117 SER A CA 1
ATOM 853 C C . SER A 1 117 ? -1.769 -6.731 -4.405 1.00 97.81 117 SER A C 1
ATOM 855 O O . SER A 1 117 ? -0.967 -5.818 -4.627 1.00 97.81 117 SER A O 1
ATOM 857 N N . LEU A 1 118 ? -1.560 -7.992 -4.775 1.00 95.94 118 LEU A N 1
ATOM 858 C CA . LEU A 1 118 ? -0.392 -8.506 -5.485 1.00 95.94 118 LEU A CA 1
ATOM 859 C C . LEU A 1 118 ? -0.831 -9.237 -6.756 1.00 95.94 118 LEU A C 1
ATOM 861 O O . LEU A 1 118 ? -1.950 -9.740 -6.845 1.00 95.94 118 LEU A O 1
ATOM 865 N N . THR A 1 119 ? 0.064 -9.312 -7.736 1.00 93.69 119 THR A N 1
ATOM 866 C CA . THR A 1 119 ? -0.100 -10.191 -8.903 1.00 93.69 119 THR A CA 1
ATOM 867 C C . THR A 1 119 ? 0.858 -11.360 -8.747 1.00 93.69 119 THR A C 1
ATOM 869 O O . THR A 1 119 ? 2.068 -11.143 -8.652 1.00 93.69 119 THR A O 1
ATOM 872 N N . ARG A 1 120 ? 0.339 -12.587 -8.698 1.00 93.06 120 ARG A N 1
ATOM 873 C CA . ARG A 1 120 ? 1.176 -13.787 -8.672 1.00 93.06 120 ARG A CA 1
ATOM 874 C C . ARG A 1 120 ? 1.694 -14.061 -10.078 1.00 93.06 120 ARG A C 1
ATOM 876 O O . ARG A 1 120 ? 0.929 -14.191 -11.023 1.00 93.06 120 ARG A O 1
ATOM 883 N N . VAL A 1 121 ? 3.011 -14.151 -10.224 1.00 90.56 121 VAL A N 1
ATOM 884 C CA . VAL A 1 121 ? 3.653 -14.202 -11.548 1.00 90.56 121 VAL A CA 1
ATOM 885 C C . VAL A 1 121 ? 3.386 -15.519 -12.284 1.00 90.56 121 VAL A C 1
ATOM 887 O O . VAL A 1 121 ? 3.332 -15.525 -13.509 1.00 90.56 121 VAL A O 1
ATOM 890 N N . SER A 1 122 ? 3.202 -16.628 -11.562 1.00 89.75 122 SER A N 1
ATOM 891 C CA . SER A 1 122 ? 3.045 -17.959 -12.164 1.00 89.75 122 SER A CA 1
ATOM 892 C C . SER A 1 122 ? 1.755 -18.136 -12.969 1.00 89.75 122 SER A C 1
ATOM 894 O O . SER A 1 122 ? 1.745 -18.908 -13.921 1.00 89.75 122 SER A O 1
ATOM 896 N N . ASP A 1 123 ? 0.675 -17.464 -12.566 1.00 92.81 123 ASP A N 1
ATOM 897 C CA . ASP A 1 123 ? -0.662 -17.588 -13.164 1.00 92.81 123 ASP A CA 1
ATOM 898 C C . ASP A 1 123 ? -1.295 -16.235 -13.536 1.00 92.81 123 ASP A C 1
ATOM 900 O O . ASP A 1 123 ? -2.311 -16.207 -14.221 1.00 92.81 123 ASP A O 1
ATOM 904 N N . GLY A 1 124 ? -0.687 -15.113 -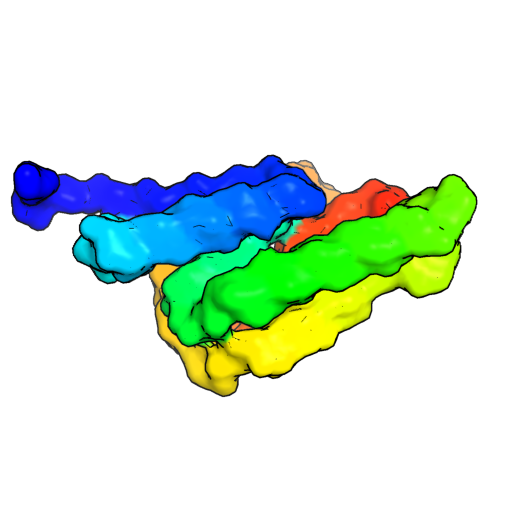13.138 1.00 91.38 124 GLY A N 1
ATOM 905 C CA . GLY A 1 124 ? -1.217 -13.768 -13.366 1.00 91.38 124 GLY A CA 1
ATOM 906 C C . GLY A 1 124 ? -2.377 -13.396 -12.440 1.00 91.38 124 GLY A C 1
ATOM 907 O O . GLY A 1 124 ? -2.941 -12.311 -12.584 1.00 91.38 124 GLY A O 1
ATOM 908 N N . GLU A 1 125 ? -2.732 -14.261 -11.489 1.00 95.50 125 GLU A N 1
ATOM 909 C CA . GLU A 1 125 ? -3.895 -14.064 -10.632 1.00 95.50 125 GLU A CA 1
ATOM 910 C C . GLU A 1 125 ? -3.644 -13.008 -9.555 1.00 95.50 125 GLU A C 1
ATOM 912 O O . GLU A 1 125 ? -2.527 -12.808 -9.058 1.00 95.50 125 GLU A O 1
ATOM 917 N N . ASN A 1 126 ? -4.726 -12.345 -9.151 1.00 95.25 126 ASN A N 1
ATOM 918 C CA . ASN A 1 126 ? -4.677 -11.416 -8.038 1.00 95.25 126 ASN A CA 1
ATOM 919 C C . ASN A 1 126 ? -4.685 -12.159 -6.698 1.00 95.25 126 ASN A C 1
ATOM 921 O O . ASN A 1 126 ? -5.523 -13.025 -6.452 1.00 95.25 126 ASN A O 1
ATOM 925 N N . VAL A 1 127 ? -3.785 -11.764 -5.800 1.00 95.38 127 VAL A N 1
ATOM 926 C CA . VAL A 1 127 ? -3.730 -12.269 -4.428 1.00 95.38 127 VAL A CA 1
ATOM 927 C C . VAL A 1 127 ? -3.761 -11.088 -3.470 1.00 95.38 127 VAL A C 1
ATOM 929 O O . VAL A 1 127 ? -3.005 -10.131 -3.631 1.00 95.38 127 VAL A O 1
ATOM 932 N N . ILE A 1 128 ? -4.625 -11.155 -2.457 1.00 97.12 128 ILE A N 1
ATOM 933 C CA . ILE A 1 128 ? -4.663 -10.169 -1.376 1.00 97.12 128 ILE A CA 1
ATOM 934 C C . ILE A 1 128 ? -3.948 -10.745 -0.159 1.00 97.12 128 ILE A C 1
ATOM 936 O O . ILE A 1 128 ? -4.432 -11.697 0.452 1.00 97.12 128 ILE A O 1
ATOM 940 N N . LEU A 1 129 ? -2.826 -10.140 0.218 1.00 96.62 129 LEU A N 1
ATOM 941 C CA . LEU A 1 129 ? -2.137 -10.465 1.460 1.00 96.62 129 LEU A CA 1
ATOM 942 C C . LEU A 1 129 ? -2.673 -9.586 2.590 1.00 96.62 129 LEU A C 1
ATOM 944 O O . LEU A 1 129 ? -2.705 -8.362 2.450 1.00 96.62 129 LEU A O 1
ATOM 948 N N . SER A 1 130 ? -3.093 -10.194 3.701 1.00 97.06 130 SER A N 1
ATOM 949 C CA . SER A 1 130 ? -3.620 -9.450 4.857 1.00 97.06 130 SER A CA 1
ATOM 950 C C . SER A 1 130 ? -2.988 -9.810 6.196 1.00 97.06 130 SER A C 1
ATOM 952 O O . SER A 1 130 ? -3.438 -9.342 7.237 1.00 97.06 130 SER A O 1
ATOM 954 N N . ASP A 1 131 ? -1.961 -10.644 6.182 1.00 95.44 131 ASP A N 1
ATOM 955 C CA . ASP A 1 131 ? -1.220 -11.090 7.351 1.00 95.44 131 ASP A CA 1
ATOM 956 C C . ASP A 1 131 ? 0.279 -10.909 7.098 1.00 95.44 131 ASP A C 1
ATOM 958 O O . ASP A 1 131 ? 0.762 -11.095 5.980 1.00 95.44 131 ASP A O 1
ATOM 962 N N . PHE A 1 132 ? 0.999 -10.511 8.144 1.00 96.19 132 PHE A N 1
ATOM 963 C CA . PHE A 1 132 ? 2.416 -10.171 8.090 1.00 96.19 132 PHE A CA 1
ATOM 964 C C . PHE A 1 132 ? 3.072 -10.637 9.393 1.00 96.19 132 PHE A C 1
ATOM 966 O O . PHE A 1 132 ? 2.610 -10.289 10.476 1.00 96.19 132 PHE A O 1
ATOM 973 N N . ASN A 1 133 ? 4.145 -11.414 9.290 1.00 95.69 133 ASN A N 1
ATOM 974 C CA . ASN A 1 133 ? 4.894 -11.985 10.409 1.00 95.69 133 ASN A CA 1
ATOM 975 C C . ASN A 1 133 ? 6.037 -11.073 10.878 1.00 95.69 133 ASN A C 1
ATOM 977 O O . ASN A 1 133 ? 6.615 -11.319 11.930 1.00 95.69 133 ASN A O 1
ATOM 981 N N . SER A 1 134 ? 6.401 -10.052 10.092 1.00 97.44 134 SER A N 1
ATOM 982 C CA . SER A 1 134 ? 7.387 -9.042 10.487 1.00 97.44 134 SER A CA 1
ATOM 983 C C . SER A 1 134 ? 7.204 -7.721 9.736 1.00 97.44 134 SER A C 1
ATOM 985 O O . SER A 1 134 ? 6.516 -7.649 8.708 1.00 97.44 134 SER A O 1
ATOM 987 N N . LYS A 1 135 ? 7.866 -6.662 10.224 1.00 96.75 135 LYS A N 1
ATOM 988 C CA . LYS A 1 135 ? 7.957 -5.361 9.543 1.00 96.75 135 LYS A CA 1
ATOM 989 C C . LYS A 1 135 ? 8.570 -5.511 8.148 1.00 96.75 135 LYS A C 1
ATOM 991 O O . LYS A 1 135 ? 8.072 -4.921 7.192 1.00 96.75 135 LYS A O 1
ATOM 996 N N . GLU A 1 136 ? 9.602 -6.334 8.004 1.00 96.75 136 GLU A N 1
ATOM 997 C CA . GLU A 1 136 ? 10.259 -6.631 6.727 1.00 96.75 136 GLU A CA 1
ATOM 998 C C . GLU A 1 136 ? 9.312 -7.331 5.757 1.00 96.75 136 GLU A C 1
ATOM 1000 O O . GLU A 1 136 ? 9.349 -7.033 4.563 1.00 96.75 136 GLU A O 1
ATOM 1005 N N . GLU A 1 137 ? 8.450 -8.222 6.250 1.00 96.75 137 GLU A N 1
ATOM 1006 C CA . GLU A 1 137 ? 7.455 -8.893 5.416 1.00 96.75 137 GLU A CA 1
ATOM 1007 C C . GLU A 1 137 ? 6.391 -7.913 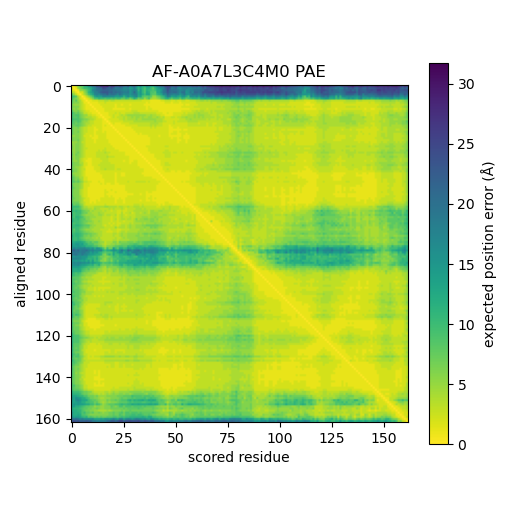4.903 1.00 96.75 137 GLU A C 1
ATOM 1009 O O . GLU A 1 137 ? 6.066 -7.920 3.713 1.00 96.75 137 GLU A O 1
ATOM 1014 N N . LEU A 1 138 ? 5.912 -7.004 5.759 1.00 97.56 138 LEU A N 1
ATOM 1015 C CA . LEU A 1 138 ? 5.010 -5.921 5.350 1.00 97.56 138 LEU A CA 1
ATOM 1016 C C . LEU A 1 138 ? 5.661 -5.009 4.291 1.00 97.56 138 LEU A C 1
ATOM 1018 O O . LEU A 1 138 ? 5.036 -4.657 3.285 1.00 97.56 138 LEU A O 1
ATOM 1022 N N . ILE A 1 139 ? 6.937 -4.657 4.480 1.00 96.19 139 ILE A N 1
ATOM 1023 C CA . ILE A 1 139 ? 7.709 -3.876 3.502 1.00 96.19 139 ILE A CA 1
ATOM 1024 C C . ILE A 1 139 ? 7.847 -4.645 2.186 1.00 96.19 139 ILE A C 1
ATOM 1026 O O . ILE A 1 139 ? 7.659 -4.067 1.113 1.00 96.19 139 ILE A O 1
ATOM 1030 N N . GLN A 1 140 ? 8.152 -5.941 2.254 1.00 96.25 140 GLN A N 1
ATOM 1031 C CA . GLN A 1 140 ? 8.277 -6.799 1.082 1.00 96.25 140 GLN A CA 1
ATOM 1032 C C . GLN A 1 140 ? 6.960 -6.864 0.303 1.00 96.25 140 GLN A C 1
ATOM 1034 O O . GLN A 1 140 ? 6.983 -6.717 -0.916 1.00 96.25 140 GLN A O 1
ATOM 1039 N N . ALA A 1 141 ? 5.819 -6.980 0.984 1.00 97.00 141 ALA A N 1
ATOM 1040 C CA . ALA A 1 141 ? 4.502 -6.951 0.352 1.00 97.00 141 ALA A CA 1
ATOM 1041 C C . ALA A 1 141 ? 4.245 -5.632 -0.392 1.00 97.00 141 ALA A C 1
ATOM 1043 O O . ALA A 1 141 ? 3.805 -5.637 -1.542 1.00 97.00 141 ALA A O 1
ATOM 1044 N N . CYS A 1 142 ? 4.587 -4.494 0.216 1.00 95.94 142 CYS A N 1
ATOM 1045 C CA . CYS A 1 142 ? 4.483 -3.191 -0.443 1.00 95.94 142 CYS A CA 1
ATOM 1046 C C . CYS A 1 142 ? 5.395 -3.093 -1.677 1.00 95.94 142 CYS A C 1
ATOM 1048 O O . CYS A 1 142 ? 4.989 -2.574 -2.719 1.00 95.94 142 CYS A O 1
ATOM 1050 N N . VAL A 1 143 ? 6.620 -3.615 -1.579 1.00 94.62 143 VAL A N 1
ATOM 1051 C CA . VAL A 1 143 ? 7.582 -3.680 -2.689 1.00 94.62 143 VAL A CA 1
ATOM 1052 C C . VAL A 1 143 ? 7.057 -4.555 -3.832 1.00 94.62 143 VAL A C 1
ATOM 1054 O O . VAL A 1 143 ? 7.112 -4.132 -4.984 1.00 94.62 143 VAL A O 1
ATOM 1057 N N . CYS A 1 144 ? 6.490 -5.726 -3.539 1.00 95.25 144 CYS A N 1
ATOM 1058 C CA . CYS A 1 144 ? 5.870 -6.592 -4.544 1.00 95.25 144 CYS A CA 1
ATOM 1059 C C . CYS A 1 144 ? 4.666 -5.913 -5.213 1.00 95.25 144 CYS A C 1
ATOM 1061 O O . CYS A 1 144 ? 4.549 -5.945 -6.433 1.00 95.25 144 CYS A O 1
ATOM 1063 N N . SER A 1 145 ? 3.816 -5.223 -4.446 1.00 95.81 145 SER A N 1
ATOM 1064 C CA . SER A 1 145 ? 2.645 -4.509 -4.984 1.00 95.81 145 SER A CA 1
ATOM 1065 C C . SER A 1 145 ? 3.015 -3.324 -5.883 1.00 95.81 145 SER A C 1
ATOM 1067 O O . SER A 1 145 ? 2.272 -2.959 -6.793 1.00 95.81 145 SER A O 1
ATOM 1069 N N . THR A 1 146 ? 4.161 -2.692 -5.624 1.00 92.75 146 THR A N 1
ATOM 1070 C CA . THR A 1 146 ? 4.643 -1.513 -6.364 1.00 92.75 146 THR A CA 1
ATOM 1071 C C . THR A 1 146 ? 5.567 -1.857 -7.527 1.00 92.75 146 THR A C 1
ATOM 1073 O O . THR A 1 146 ? 5.907 -0.968 -8.310 1.00 92.75 146 THR A O 1
ATOM 1076 N N . PHE A 1 147 ? 5.954 -3.125 -7.674 1.00 90.44 147 PHE A N 1
ATOM 1077 C CA . PHE A 1 147 ? 6.805 -3.567 -8.765 1.00 90.44 147 PHE A CA 1
ATOM 1078 C C . PHE A 1 147 ? 6.026 -3.614 -10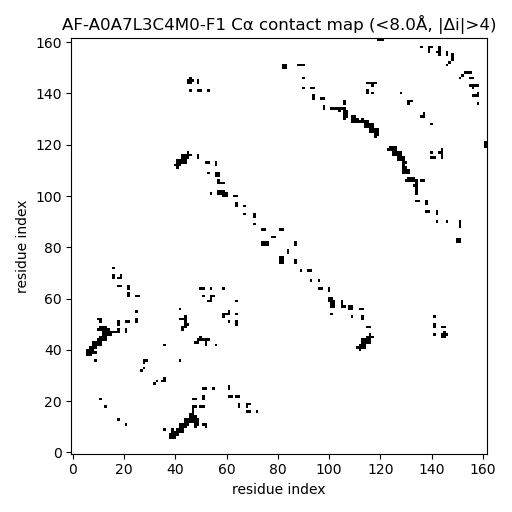.082 1.00 90.44 147 PHE A C 1
ATOM 1080 O O . PHE A 1 147 ? 5.093 -4.392 -10.256 1.00 90.44 147 PHE A O 1
ATOM 1087 N N . ILE A 1 148 ? 6.451 -2.790 -11.034 1.00 86.19 148 ILE A N 1
ATOM 1088 C CA . ILE A 1 148 ? 5.949 -2.789 -12.407 1.00 86.19 148 ILE A CA 1
ATOM 1089 C C . ILE A 1 148 ? 7.011 -3.471 -13.282 1.00 86.19 148 ILE A C 1
ATOM 1091 O O . ILE A 1 148 ? 8.119 -2.926 -13.389 1.00 86.19 148 ILE A O 1
ATOM 1095 N N . PRO A 1 149 ? 6.716 -4.633 -13.900 1.00 82.81 149 PRO A N 1
ATOM 1096 C CA . PRO A 1 149 ? 7.653 -5.325 -14.783 1.00 82.81 149 PRO A CA 1
ATOM 1097 C C . PRO A 1 149 ? 8.203 -4.407 -15.875 1.00 82.81 149 PRO A C 1
ATOM 1099 O O . PRO A 1 149 ? 7.491 -3.531 -16.367 1.00 82.81 149 PRO A O 1
ATOM 1102 N N . VAL A 1 150 ? 9.473 -4.600 -16.249 1.00 80.31 150 VAL A N 1
ATOM 1103 C CA . VAL A 1 150 ? 10.237 -3.778 -17.215 1.00 80.31 150 VAL A CA 1
ATOM 1104 C C . VAL A 1 150 ? 10.567 -2.373 -16.701 1.00 80.31 150 VAL A C 1
ATOM 1106 O O . VAL A 1 150 ? 11.686 -1.905 -16.889 1.00 80.31 150 VAL A O 1
ATOM 1109 N N . TYR A 1 151 ? 9.647 -1.723 -15.991 1.00 74.00 151 TYR A N 1
ATOM 1110 C CA . TYR A 1 151 ? 9.846 -0.389 -15.428 1.00 74.00 151 TYR A CA 1
ATOM 1111 C C . TYR A 1 151 ? 10.726 -0.399 -14.169 1.00 74.00 151 TYR A C 1
ATOM 1113 O O . TYR A 1 151 ? 11.551 0.487 -13.975 1.00 74.00 151 TYR A O 1
ATOM 1121 N N . CYS A 1 152 ? 10.562 -1.406 -13.308 1.00 73.81 152 CYS A N 1
ATOM 1122 C CA . CYS A 1 152 ? 11.307 -1.543 -12.048 1.00 73.81 152 CYS A CA 1
ATOM 1123 C C . CYS A 1 152 ? 12.481 -2.530 -12.136 1.00 73.81 152 CYS A C 1
ATOM 1125 O O . CYS A 1 152 ? 13.226 -2.683 -11.169 1.00 73.81 152 CYS A O 1
ATOM 1127 N N . GLY A 1 153 ? 12.613 -3.229 -13.265 1.00 78.56 153 GLY A N 1
ATOM 1128 C CA . GLY A 1 153 ? 13.533 -4.343 -13.471 1.00 78.56 153 GLY A CA 1
ATOM 1129 C C . GLY A 1 153 ? 12.856 -5.525 -14.167 1.00 78.56 153 GLY A C 1
ATOM 1130 O O . GLY A 1 153 ? 11.651 -5.513 -14.425 1.00 78.56 153 GLY A O 1
ATOM 1131 N N . LEU A 1 154 ? 13.650 -6.549 -14.481 1.00 80.38 154 LEU A N 1
ATOM 1132 C CA . LEU A 1 154 ? 13.170 -7.777 -15.128 1.00 80.38 154 LEU A CA 1
ATOM 1133 C C . LEU A 1 154 ? 12.809 -8.877 -14.126 1.00 80.38 154 LEU A C 1
ATOM 1135 O O . LEU A 1 154 ? 11.949 -9.700 -14.411 1.00 80.38 154 LEU A O 1
ATOM 1139 N N . ILE A 1 155 ? 13.462 -8.888 -12.961 1.00 84.94 155 ILE A N 1
ATOM 1140 C CA . ILE A 1 155 ? 13.267 -9.910 -11.932 1.00 84.94 155 ILE A CA 1
ATOM 1141 C C . ILE A 1 155 ? 12.354 -9.324 -10.849 1.00 84.94 155 ILE A C 1
ATOM 1143 O O . ILE A 1 155 ? 12.776 -8.383 -10.167 1.00 84.94 155 ILE A O 1
ATOM 1147 N N . PRO A 1 156 ? 11.116 -9.825 -10.700 1.00 85.31 156 PRO A N 1
ATOM 1148 C CA . PRO A 1 156 ? 10.211 -9.358 -9.663 1.00 85.31 156 PRO A CA 1
ATOM 1149 C C . PRO A 1 156 ? 10.703 -9.776 -8.268 1.00 85.31 156 PRO A C 1
ATOM 1151 O O . PRO A 1 156 ? 11.324 -10.829 -8.115 1.00 85.31 156 PRO A O 1
ATOM 1154 N N . PRO A 1 157 ? 10.437 -8.964 -7.233 1.00 88.88 157 PRO A N 1
ATOM 1155 C CA . PRO A 1 157 ? 10.680 -9.346 -5.850 1.00 88.88 157 PRO A CA 1
ATOM 1156 C C . PRO A 1 157 ? 9.715 -10.462 -5.429 1.00 88.88 157 PRO A C 1
ATOM 1158 O O . PRO A 1 157 ? 8.529 -10.409 -5.742 1.00 88.88 157 PRO A O 1
ATOM 1161 N N . THR A 1 158 ? 10.224 -11.430 -4.671 1.00 88.56 158 THR A N 1
ATOM 1162 C CA . THR A 1 158 ? 9.465 -12.604 -4.212 1.00 88.56 158 THR A CA 1
ATOM 1163 C C . THR A 1 158 ? 8.984 -12.425 -2.776 1.00 88.56 158 THR A C 1
ATOM 1165 O O . THR A 1 158 ? 9.717 -11.887 -1.937 1.00 88.56 158 THR A O 1
ATOM 1168 N N . LEU A 1 159 ? 7.789 -12.912 -2.460 1.00 90.12 159 LEU A N 1
ATOM 1169 C CA . LEU A 1 159 ? 7.256 -12.977 -1.101 1.00 90.12 159 LEU A CA 1
ATOM 1170 C C . LEU A 1 159 ? 6.630 -14.355 -0.863 1.00 90.12 159 LEU A C 1
ATOM 1172 O O . LEU A 1 159 ? 5.774 -14.790 -1.622 1.00 90.12 159 LEU A O 1
ATOM 1176 N N . ARG A 1 160 ? 7.065 -15.054 0.196 1.00 86.94 160 ARG A N 1
ATOM 1177 C CA . ARG A 1 160 ? 6.627 -16.430 0.526 1.00 86.94 160 ARG A CA 1
ATOM 1178 C C . ARG A 1 160 ? 6.836 -17.448 -0.609 1.00 86.94 160 ARG A C 1
ATOM 1180 O O . ARG A 1 160 ? 6.061 -18.385 -0.759 1.00 86.94 160 ARG A O 1
ATOM 1187 N N . GLY A 1 161 ? 7.901 -17.274 -1.393 1.00 70.19 161 GLY A N 1
ATOM 1188 C CA . GLY A 1 161 ? 8.218 -18.154 -2.525 1.00 70.19 161 GLY A CA 1
ATOM 1189 C C . GLY A 1 161 ? 7.365 -17.911 -3.773 1.00 70.19 161 GLY A C 1
ATOM 1190 O O . GLY A 1 161 ? 7.408 -18.735 -4.684 1.00 70.19 161 GLY A O 1
ATOM 1191 N N . VAL A 1 162 ? 6.619 -16.799 -3.809 1.00 55.75 162 VAL A N 1
ATOM 1192 C CA . VAL A 1 162 ? 5.746 -16.372 -4.912 1.00 55.75 162 VAL A CA 1
ATOM 1193 C C . VAL A 1 162 ? 6.201 -15.041 -5.497 1.00 55.75 162 VAL A C 1
ATOM 1195 O O . VAL A 1 162 ? 6.655 -14.179 -4.706 1.00 55.75 162 VAL A O 1
#

Solvent-accessible surface area (backbone atoms only — not comparable to full-atom values): 8742 Å² total; per-residue (Å²): 130,80,61,94,85,68,80,49,67,47,76,33,63,63,51,58,81,52,27,48,56,47,28,52,51,49,50,48,37,57,72,78,40,39,64,62,66,72,64,29,62,33,36,26,12,22,23,31,12,20,53,37,35,48,28,65,57,31,68,22,56,52,66,61,54,32,50,43,47,51,50,54,50,48,58,30,62,71,45,95,59,23,48,72,30,91,86,51,50,58,62,61,52,52,48,55,46,46,67,69,47,45,45,80,62,20,18,64,58,22,38,69,32,34,32,39,40,33,69,40,81,93,78,64,46,80,44,73,49,34,72,39,96,34,45,66,50,43,46,47,51,43,47,43,25,52,58,45,79,74,60,60,41,87,75,79,70,72,58,96,92,75